Protein AF-A0A7X7MRT4-F1 (afdb_monomer_lite)

Foldseek 3Di:
DQLDQVQLVCQVCVLVVHDPPPPPDDDDRDPCLLVVLVDLPPQQWFKTFRLVQQQLPCQLCLQDLQNQKDACDDPRSSPRIDRPNRVSDPRPDPPSCVLQQSSGIAGCSHSDCSRNRSDVRHDGHDPVNNCVVCDDCVSVVSVVVNVVVPDPPVVVVVVVVVVCVVPVPDD

Sequence (171 aa):
VAGSRPRAVRALLAFGGVACDELDIEWIALPFDREALKREYGVPWYPVIDRTRCSGCGTCHDYCLFSAYAQEPRAVPAERVRVTAPLNCKTGCPACARLCPEAALIFPFCAEAELNGEIETPQRRSPEALADALGNDPMRVLAERRAKKGLIDRQKFDQAEKDRILHSGVL

Radius of gyration: 19.51 Å; chains: 1; bounding box: 60×37×53 Å

Structure (mmCIF, N/CA/C/O backbone):
data_AF-A0A7X7MRT4-F1
#
_entry.id   AF-A0A7X7MRT4-F1
#
loop_
_atom_site.group_PDB
_atom_site.id
_atom_site.type_symbol
_atom_site.label_atom_id
_atom_site.label_alt_id
_atom_site.label_comp_id
_atom_site.label_asym_id
_atom_site.label_entity_id
_atom_site.label_seq_id
_atom_site.pdbx_PDB_ins_code
_atom_site.Cartn_x
_atom_site.Cartn_y
_atom_site.Cartn_z
_atom_site.occupancy
_atom_site.B_iso_or_equiv
_atom_site.auth_seq_id
_atom_site.auth_comp_id
_atom_site.auth_asym_id
_atom_site.auth_atom_id
_atom_site.pdbx_PDB_model_num
ATOM 1 N N . VAL A 1 1 ? 5.723 15.953 -20.931 1.00 39.03 1 VAL A N 1
ATOM 2 C CA . VAL A 1 1 ? 6.064 15.230 -19.683 1.00 39.03 1 VAL A CA 1
ATOM 3 C C . VAL A 1 1 ? 5.038 14.126 -19.486 1.00 39.03 1 VAL A C 1
ATOM 5 O O . VAL A 1 1 ? 4.012 14.344 -18.854 1.00 39.03 1 VAL A O 1
ATOM 8 N N . ALA A 1 2 ? 5.258 12.976 -20.122 1.00 38.97 2 ALA A N 1
ATOM 9 C CA . ALA A 1 2 ? 4.425 11.796 -19.928 1.00 38.97 2 ALA A CA 1
ATOM 10 C C . ALA A 1 2 ? 4.906 11.110 -18.642 1.00 38.97 2 ALA A C 1
ATOM 12 O O . ALA A 1 2 ? 6.016 10.591 -18.596 1.00 38.97 2 ALA A O 1
ATOM 13 N N . GLY A 1 3 ? 4.134 11.214 -17.560 1.00 50.22 3 GLY A N 1
ATOM 14 C CA . GLY A 1 3 ? 4.407 10.461 -16.337 1.00 50.22 3 GLY A CA 1
ATOM 15 C C . GLY A 1 3 ? 3.817 9.071 -16.481 1.00 50.22 3 GLY A C 1
ATOM 16 O O . GLY A 1 3 ? 2.619 8.917 -16.281 1.00 50.22 3 GLY A O 1
ATOM 17 N N . SER A 1 4 ? 4.629 8.091 -16.865 1.00 64.69 4 SER A N 1
ATOM 18 C CA . SER A 1 4 ? 4.211 6.688 -16.917 1.00 64.69 4 SER A CA 1
ATOM 19 C C . SER A 1 4 ? 4.433 6.045 -15.544 1.00 64.69 4 SER A C 1
ATOM 21 O O . SER A 1 4 ? 5.490 6.234 -14.948 1.00 64.69 4 SER A O 1
ATOM 23 N N . ARG A 1 5 ? 3.441 5.311 -15.016 1.00 75.88 5 ARG A N 1
ATOM 24 C CA . ARG A 1 5 ? 3.523 4.601 -13.719 1.00 75.88 5 ARG A CA 1
ATOM 25 C C . ARG A 1 5 ? 3.388 3.083 -13.896 1.00 75.88 5 ARG A C 1
ATOM 27 O O . ARG A 1 5 ? 2.475 2.480 -13.324 1.00 75.88 5 ARG A O 1
ATOM 34 N N . PRO A 1 6 ? 4.263 2.429 -14.683 1.00 78.50 6 PRO A N 1
ATOM 35 C CA . PRO A 1 6 ? 4.114 1.012 -15.033 1.00 78.50 6 PRO A CA 1
ATOM 36 C C . PRO A 1 6 ? 4.110 0.122 -13.787 1.00 78.50 6 PRO A C 1
ATOM 38 O O . PRO A 1 6 ? 3.369 -0.856 -13.692 1.00 78.50 6 PRO A O 1
ATOM 41 N N . ARG A 1 7 ? 4.885 0.521 -12.779 1.00 86.62 7 ARG A N 1
ATOM 42 C CA . ARG A 1 7 ? 4.984 -0.152 -11.492 1.00 86.62 7 ARG A CA 1
ATOM 43 C C . ARG A 1 7 ? 3.663 -0.135 -10.715 1.00 86.62 7 ARG A C 1
ATOM 45 O O . ARG A 1 7 ? 3.270 -1.155 -10.151 1.00 86.62 7 ARG A O 1
ATOM 52 N N . ALA A 1 8 ? 2.963 1.001 -10.708 1.00 87.31 8 ALA A N 1
ATOM 53 C CA . ALA A 1 8 ? 1.662 1.125 -10.054 1.00 87.31 8 ALA A CA 1
ATOM 54 C C . ALA A 1 8 ? 0.620 0.217 -10.701 1.00 87.31 8 ALA A C 1
ATOM 56 O O . ALA A 1 8 ? -0.164 -0.419 -9.997 1.00 87.31 8 ALA A O 1
ATOM 57 N N . VAL A 1 9 ? 0.640 0.119 -12.031 1.00 86.19 9 VAL A N 1
ATOM 58 C CA . VAL A 1 9 ? -0.349 -0.692 -12.732 1.00 86.19 9 VAL A CA 1
ATOM 59 C C . VAL A 1 9 ? -0.081 -2.179 -12.585 1.00 86.19 9 VAL A C 1
ATOM 61 O O . VAL A 1 9 ? -1.014 -2.910 -12.273 1.00 86.19 9 VAL A O 1
ATOM 64 N N . ARG A 1 10 ? 1.171 -2.637 -12.700 1.00 87.94 10 ARG A N 1
ATOM 65 C CA . ARG A 1 10 ? 1.503 -4.041 -12.396 1.00 87.94 10 ARG A CA 1
ATOM 66 C C . ARG A 1 10 ? 1.031 -4.423 -10.991 1.00 87.94 10 ARG A C 1
ATOM 68 O O . ARG A 1 10 ? 0.417 -5.468 -10.810 1.00 87.94 10 ARG A O 1
ATOM 75 N N . ALA A 1 11 ? 1.229 -3.543 -10.007 1.00 88.81 11 ALA A N 1
ATOM 76 C CA . ALA A 1 11 ? 0.749 -3.780 -8.649 1.00 88.81 11 ALA A CA 1
ATOM 77 C C . ALA A 1 11 ? -0.790 -3.771 -8.530 1.00 88.81 11 ALA A C 1
ATOM 79 O O . ALA A 1 11 ? -1.337 -4.565 -7.767 1.00 88.81 11 ALA A O 1
ATOM 80 N N . LEU A 1 12 ? -1.497 -2.916 -9.279 1.00 89.81 12 LEU A N 1
ATOM 81 C CA . LEU A 1 12 ? -2.966 -2.898 -9.341 1.00 89.81 12 LEU A CA 1
ATOM 82 C C . LEU A 1 12 ? -3.540 -4.153 -10.010 1.00 89.81 12 LEU A C 1
ATOM 84 O O . LEU A 1 12 ? -4.473 -4.745 -9.476 1.00 89.81 12 LEU A O 1
ATOM 88 N N . LEU A 1 13 ? -2.973 -4.573 -11.143 1.00 89.19 13 LEU A N 1
ATOM 89 C CA . LEU A 1 13 ? -3.367 -5.791 -11.854 1.00 89.19 13 LEU A CA 1
ATOM 90 C C . LEU A 1 13 ? -3.147 -7.018 -10.969 1.00 89.19 13 LEU A C 1
ATOM 92 O O . LEU A 1 13 ? -4.080 -7.789 -10.750 1.00 89.19 13 LEU A O 1
ATOM 96 N N . ALA A 1 14 ? -1.968 -7.121 -10.350 1.00 88.00 14 ALA A N 1
ATOM 97 C CA . ALA A 1 14 ? -1.671 -8.177 -9.390 1.00 88.00 14 ALA A CA 1
ATOM 98 C C . ALA A 1 14 ? -2.627 -8.152 -8.184 1.00 88.00 14 ALA A C 1
ATOM 100 O O . ALA A 1 14 ? -3.050 -9.204 -7.707 1.00 88.00 14 ALA A O 1
ATOM 101 N N . PHE A 1 15 ? -2.999 -6.967 -7.685 1.00 89.56 15 PHE A N 1
ATOM 102 C CA . PHE A 1 15 ? -3.987 -6.831 -6.610 1.00 89.56 15 PHE A CA 1
ATOM 103 C C . PHE A 1 15 ? -5.385 -7.305 -7.038 1.00 89.56 15 PHE A C 1
ATOM 105 O O . PHE A 1 15 ? -6.069 -7.957 -6.252 1.00 89.56 15 PHE A O 1
ATOM 112 N N . GLY A 1 16 ? -5.777 -7.040 -8.286 1.00 88.31 16 GLY A N 1
ATOM 113 C CA . GLY A 1 16 ? -7.015 -7.533 -8.893 1.00 88.31 16 GLY A CA 1
ATOM 114 C C . GLY A 1 16 ? -6.992 -9.013 -9.293 1.00 88.31 16 GLY A C 1
ATOM 115 O O . GLY A 1 16 ? -7.993 -9.505 -9.804 1.00 88.31 16 GLY A O 1
ATOM 116 N N . GLY A 1 17 ? -5.880 -9.727 -9.079 1.00 86.69 17 GLY A N 1
ATOM 117 C CA . GLY A 1 17 ? -5.732 -11.133 -9.469 1.00 86.69 17 GLY A CA 1
ATOM 118 C C . GLY A 1 17 ? -5.506 -11.349 -10.968 1.00 86.69 17 GLY A C 1
ATOM 119 O O . GLY A 1 17 ? -5.668 -12.465 -11.454 1.00 86.69 17 GLY A O 1
ATOM 120 N N . VAL A 1 18 ? -5.134 -10.300 -11.702 1.00 85.75 18 VAL A N 1
ATOM 121 C CA . VAL A 1 18 ? -4.804 -10.373 -13.127 1.00 85.75 18 VAL A CA 1
ATOM 122 C C . VAL A 1 18 ? -3.312 -10.666 -13.267 1.00 85.75 18 VAL A C 1
ATOM 124 O O . VAL A 1 18 ? -2.479 -9.868 -12.838 1.00 85.75 18 VAL A O 1
ATOM 127 N N . ALA A 1 19 ? -2.972 -11.808 -13.867 1.00 79.00 19 ALA A N 1
ATOM 128 C CA . ALA A 1 19 ? -1.590 -12.141 -14.198 1.00 79.00 19 ALA A CA 1
ATOM 129 C C . ALA A 1 19 ? -1.074 -11.186 -15.285 1.00 79.00 19 ALA A C 1
ATOM 131 O O . ALA A 1 19 ? -1.712 -11.011 -16.322 1.00 79.00 19 ALA A O 1
ATOM 132 N N . CYS A 1 20 ? 0.065 -10.545 -15.031 1.00 74.94 20 CYS A N 1
ATOM 133 C CA . CYS A 1 20 ? 0.597 -9.482 -15.886 1.00 74.94 20 CYS A CA 1
ATOM 134 C C . CYS A 1 20 ? 2.093 -9.623 -16.202 1.00 74.94 20 CYS A C 1
ATOM 136 O O . CYS A 1 20 ? 2.695 -8.692 -16.736 1.00 74.94 20 CYS A O 1
ATOM 138 N N . ASP A 1 21 ? 2.689 -10.771 -15.874 1.00 71.31 21 ASP A N 1
ATOM 139 C CA . ASP A 1 21 ? 4.126 -11.022 -16.038 1.00 71.31 21 ASP A CA 1
ATOM 140 C C . ASP A 1 21 ? 4.528 -11.182 -17.514 1.00 71.31 21 ASP A C 1
ATOM 142 O O . ASP A 1 21 ? 5.630 -10.802 -17.898 1.00 71.31 21 ASP A O 1
ATOM 146 N N . GLU A 1 22 ? 3.607 -11.668 -18.349 1.00 72.38 22 GLU A N 1
ATOM 147 C CA . GLU A 1 22 ? 3.811 -11.893 -19.789 1.00 72.38 22 GLU A CA 1
ATOM 148 C C . GLU A 1 22 ? 3.182 -10.799 -20.665 1.00 72.38 22 GLU A C 1
ATOM 150 O O . GLU A 1 22 ? 3.271 -10.846 -21.891 1.00 72.38 22 GLU A O 1
ATOM 155 N N . LEU A 1 23 ? 2.520 -9.813 -20.051 1.00 70.56 23 LEU A N 1
ATOM 156 C CA . LEU A 1 23 ? 1.882 -8.733 -20.792 1.00 70.56 23 LEU A CA 1
ATOM 157 C C . LEU A 1 23 ? 2.923 -7.677 -21.168 1.00 70.56 23 LEU A C 1
ATOM 159 O O . LEU A 1 23 ? 3.620 -7.134 -20.303 1.00 70.56 23 LEU A O 1
ATOM 163 N N . ASP A 1 24 ? 2.974 -7.350 -22.457 1.00 68.50 24 ASP A N 1
ATOM 164 C CA . ASP A 1 24 ? 3.656 -6.157 -22.940 1.00 68.50 24 ASP A CA 1
ATOM 165 C C . ASP A 1 24 ? 2.779 -4.942 -22.629 1.00 68.50 24 ASP A C 1
ATOM 167 O O . ASP A 1 24 ? 1.810 -4.629 -23.324 1.00 68.50 24 ASP A O 1
ATOM 171 N N . ILE A 1 25 ? 3.034 -4.336 -21.471 1.00 67.38 25 ILE A N 1
ATOM 172 C CA . ILE A 1 25 ? 2.229 -3.228 -20.969 1.00 67.38 25 ILE A CA 1
ATOM 173 C C . ILE A 1 25 ? 2.840 -1.911 -21.455 1.00 67.38 25 ILE A C 1
ATOM 175 O O . ILE A 1 25 ? 3.644 -1.290 -20.753 1.00 67.38 25 ILE A O 1
ATOM 179 N N . GLU A 1 26 ? 2.421 -1.475 -22.641 1.00 61.19 26 GLU A N 1
ATOM 180 C CA . GLU A 1 26 ? 2.737 -0.156 -23.190 1.00 61.19 26 GLU A CA 1
ATOM 181 C C . GLU A 1 26 ? 1.712 0.886 -22.702 1.00 61.19 26 GLU A C 1
ATOM 183 O O . GLU A 1 26 ? 0.501 0.731 -22.874 1.00 61.19 26 GLU A O 1
ATOM 188 N N . TRP A 1 27 ? 2.183 1.951 -22.043 1.00 65.50 27 TRP A N 1
ATOM 189 C CA . TRP A 1 27 ? 1.309 2.941 -21.404 1.00 65.50 27 TRP A CA 1
ATOM 190 C C . TRP A 1 27 ? 1.160 4.223 -22.213 1.00 65.50 27 TRP A C 1
ATOM 192 O O . TRP A 1 27 ? 2.126 4.949 -22.448 1.00 65.50 27 TRP A O 1
ATOM 202 N N . ILE A 1 28 ? -0.095 4.574 -22.490 1.00 57.72 28 ILE A N 1
ATOM 203 C CA . ILE A 1 28 ? -0.496 5.871 -23.034 1.00 57.72 28 ILE A CA 1
ATOM 204 C C . ILE A 1 28 ? -0.838 6.785 -21.850 1.00 57.72 28 ILE A C 1
ATOM 206 O O . ILE A 1 28 ? -1.979 6.840 -21.403 1.00 57.72 28 ILE A O 1
ATOM 210 N N . ALA A 1 29 ? 0.164 7.462 -21.283 1.00 56.50 29 ALA A N 1
ATOM 211 C CA . ALA A 1 29 ? -0.069 8.436 -20.214 1.00 56.50 29 ALA A CA 1
ATOM 212 C C . ALA A 1 29 ? -0.739 9.688 -20.791 1.00 56.50 29 ALA A C 1
ATOM 214 O O . ALA A 1 29 ? -0.164 10.360 -21.656 1.00 56.50 29 ALA A O 1
ATOM 215 N N . LEU A 1 30 ? -1.930 10.029 -20.301 1.00 59.16 30 LEU A N 1
ATOM 216 C CA . LEU A 1 30 ? -2.658 11.193 -20.782 1.00 59.16 30 LEU A CA 1
ATOM 217 C C . LEU A 1 30 ? -2.404 12.382 -19.837 1.00 59.16 30 LEU A C 1
ATOM 219 O O . LEU A 1 30 ?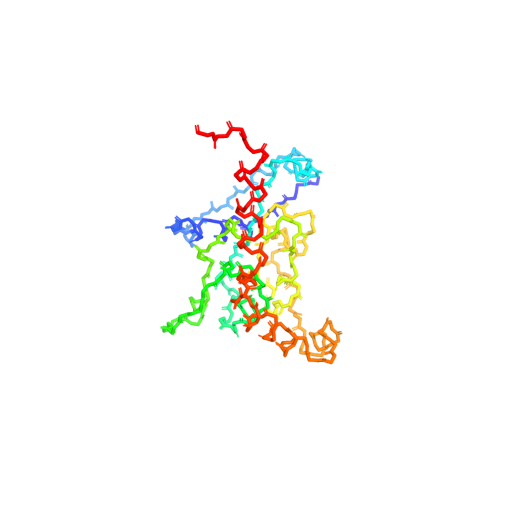 -2.331 12.217 -18.618 1.00 59.16 30 LEU A O 1
ATOM 223 N N . PRO A 1 31 ? -2.258 13.619 -20.350 1.00 61.72 31 PRO A N 1
ATOM 224 C CA . PRO A 1 31 ? -1.949 14.790 -19.521 1.00 61.72 31 PRO A CA 1
ATOM 225 C C . PRO A 1 31 ? -2.918 15.034 -18.350 1.00 61.72 31 PRO A C 1
ATOM 227 O O . PRO A 1 31 ? -2.537 15.661 -17.362 1.00 61.72 31 PRO A O 1
ATOM 230 N N . PHE A 1 32 ? -4.156 14.535 -18.438 1.00 62.41 32 PHE A N 1
ATOM 231 C CA . PHE A 1 32 ? -5.168 14.695 -17.395 1.00 62.41 32 PHE A CA 1
ATOM 232 C C . PHE A 1 32 ? -4.956 13.791 -16.172 1.00 62.41 32 PHE A C 1
ATOM 234 O O . PHE A 1 32 ? -5.497 14.100 -15.110 1.00 62.41 32 PHE A O 1
ATOM 241 N N . ASP A 1 33 ? -4.149 12.730 -16.272 1.00 65.75 33 ASP A N 1
ATOM 242 C CA . ASP A 1 33 ? -3.957 11.770 -15.177 1.00 65.75 33 ASP A CA 1
ATOM 243 C C . ASP A 1 33 ? -3.309 12.434 -13.955 1.00 65.75 33 ASP A C 1
ATOM 245 O O . ASP A 1 33 ? -3.718 12.206 -12.819 1.00 65.75 33 ASP A O 1
ATOM 249 N N . ARG A 1 34 ? -2.344 13.342 -14.165 1.00 65.31 34 ARG A N 1
ATOM 250 C CA . ARG A 1 34 ? -1.721 14.096 -13.061 1.00 65.31 34 ARG A CA 1
ATOM 251 C C . ARG A 1 34 ? -2.664 15.113 -12.433 1.00 65.31 34 ARG A C 1
ATOM 253 O O . ARG A 1 34 ? -2.572 15.357 -11.235 1.00 65.31 34 ARG A O 1
ATOM 260 N N . GLU A 1 35 ? -3.535 15.724 -13.230 1.00 69.00 35 GLU A N 1
ATOM 261 C CA . GLU A 1 35 ? -4.464 16.743 -12.742 1.00 69.00 35 GLU A CA 1
ATOM 262 C C . GLU A 1 35 ? -5.607 16.114 -11.937 1.00 69.00 35 GLU A C 1
ATOM 264 O O . GLU A 1 35 ? -6.008 16.654 -10.908 1.00 69.00 35 GLU A O 1
ATOM 269 N N . ALA A 1 36 ? -6.075 14.927 -12.337 1.00 67.06 36 ALA A N 1
ATOM 270 C CA . ALA A 1 36 ? -7.055 14.155 -11.577 1.00 67.06 36 ALA A CA 1
ATOM 271 C C . ALA A 1 36 ? -6.563 13.827 -10.155 1.00 67.06 36 ALA A C 1
ATOM 273 O O . ALA A 1 36 ? -7.340 13.907 -9.210 1.00 67.06 36 ALA A O 1
ATOM 274 N N . LEU A 1 37 ? -5.268 13.540 -9.986 1.00 66.50 37 LEU A N 1
ATOM 275 C CA . LEU A 1 37 ? -4.659 13.228 -8.685 1.00 66.50 37 LEU A CA 1
ATOM 276 C C . LEU A 1 37 ? -4.513 14.423 -7.746 1.00 66.50 37 LEU A C 1
ATOM 278 O O . LEU A 1 37 ? -4.335 14.233 -6.546 1.00 66.50 37 LEU A O 1
ATOM 282 N N . LYS A 1 38 ? -4.562 15.650 -8.275 1.00 67.50 38 LYS A N 1
ATOM 283 C CA . LYS A 1 38 ? -4.560 16.864 -7.449 1.00 67.50 38 LYS A CA 1
ATOM 284 C C . LYS A 1 38 ? -5.925 17.138 -6.825 1.00 67.50 38 LYS A C 1
ATOM 286 O O . LYS A 1 38 ? -6.017 17.940 -5.901 1.00 67.50 38 LYS A O 1
ATOM 291 N N . ARG A 1 39 ? -6.993 16.510 -7.329 1.00 66.00 39 ARG A N 1
ATOM 292 C CA . ARG A 1 39 ? -8.331 16.647 -6.751 1.00 66.00 39 ARG A CA 1
ATOM 293 C C . ARG A 1 39 ? -8.373 15.844 -5.454 1.00 66.00 39 ARG A C 1
ATOM 295 O O . ARG A 1 39 ? -8.156 14.644 -5.469 1.00 66.00 39 ARG A O 1
ATOM 302 N N . GLU A 1 40 ? -8.659 16.487 -4.327 1.00 61.03 40 GLU A N 1
ATOM 303 C CA . GLU A 1 40 ? -8.755 15.771 -3.044 1.00 61.03 40 GLU A CA 1
ATOM 304 C C . GLU A 1 40 ? -10.033 14.924 -2.938 1.00 61.03 40 GLU A C 1
ATOM 306 O O . GLU A 1 40 ? -10.054 13.889 -2.273 1.00 61.03 40 GLU A O 1
ATOM 311 N N . TYR A 1 41 ? -11.112 15.345 -3.600 1.00 66.12 41 TYR A N 1
ATOM 312 C CA . TYR A 1 41 ? -12.408 14.680 -3.515 1.00 66.12 41 TYR A CA 1
ATOM 313 C C . TYR A 1 41 ? -12.577 13.599 -4.589 1.00 66.12 41 TYR A C 1
ATOM 315 O O . TYR A 1 41 ? -12.347 13.844 -5.773 1.00 66.12 41 TYR A O 1
ATOM 323 N N . GLY A 1 42 ? -13.036 12.414 -4.176 1.00 69.88 42 GLY A N 1
ATOM 324 C CA . GLY A 1 42 ? -13.369 11.303 -5.076 1.00 69.88 42 GLY A CA 1
ATOM 325 C C . GLY A 1 42 ? -12.173 10.489 -5.580 1.00 69.88 42 GLY A C 1
ATOM 326 O O . GLY A 1 42 ? -12.365 9.559 -6.360 1.00 69.88 42 GLY A O 1
ATOM 327 N N . VAL A 1 43 ? -10.955 10.799 -5.131 1.00 76.38 43 VAL A N 1
ATOM 328 C CA . VAL A 1 43 ? -9.759 10.029 -5.483 1.00 76.38 43 VAL A CA 1
ATOM 329 C C . VAL A 1 43 ? -9.654 8.786 -4.589 1.00 76.38 43 VAL A C 1
ATOM 331 O O . VAL A 1 43 ? -9.628 8.920 -3.361 1.00 76.38 43 VAL A O 1
ATOM 334 N N . PRO A 1 44 ? -9.595 7.566 -5.161 1.00 84.81 44 PRO A N 1
ATOM 335 C CA . PRO A 1 44 ? -9.481 6.350 -4.369 1.00 84.81 44 PRO A CA 1
ATOM 336 C C . PRO A 1 44 ? -8.190 6.336 -3.548 1.00 84.81 44 PRO A C 1
ATOM 338 O O . PRO A 1 44 ? -7.112 6.617 -4.065 1.00 84.81 44 PRO A O 1
ATOM 341 N N . TRP A 1 45 ? -8.279 5.963 -2.272 1.00 89.88 45 TRP A N 1
ATOM 342 C CA . TRP A 1 45 ? -7.114 5.890 -1.394 1.00 89.88 45 TRP A CA 1
ATOM 343 C C . TRP A 1 45 ? -6.944 4.497 -0.803 1.00 89.88 45 TRP A C 1
ATOM 345 O O . TRP A 1 45 ? -7.663 4.102 0.112 1.00 89.88 45 TRP A O 1
ATOM 355 N N . TYR A 1 46 ? -5.971 3.752 -1.318 1.00 93.12 46 TYR A N 1
ATOM 356 C CA . TYR A 1 46 ? -5.596 2.447 -0.789 1.00 93.12 46 TYR A CA 1
ATOM 357 C C . TYR A 1 46 ? -4.178 2.060 -1.234 1.00 93.12 46 TYR A C 1
ATOM 359 O O . TYR A 1 46 ? -3.715 2.501 -2.291 1.00 93.12 46 TYR A O 1
ATOM 367 N N . PRO A 1 47 ? -3.476 1.239 -0.437 1.00 95.44 47 PRO A N 1
ATOM 368 C CA . PRO A 1 47 ? -2.179 0.708 -0.815 1.00 95.44 47 PRO A CA 1
ATOM 369 C C . PRO A 1 47 ? -2.323 -0.512 -1.732 1.00 95.44 47 PRO A C 1
ATOM 371 O O . PRO A 1 47 ? -3.222 -1.333 -1.558 1.00 95.44 47 PRO A O 1
ATOM 374 N N . VAL A 1 48 ? -1.372 -0.683 -2.644 1.00 95.69 48 VAL A N 1
ATOM 375 C CA . VAL A 1 48 ? -1.086 -1.937 -3.354 1.00 95.69 48 VAL A CA 1
ATOM 376 C C . VAL A 1 48 ? 0.378 -2.327 -3.135 1.00 95.69 48 VAL A C 1
ATOM 378 O O . VAL A 1 48 ? 1.210 -1.493 -2.769 1.00 95.69 48 VAL A O 1
ATOM 381 N N . ILE A 1 49 ? 0.696 -3.613 -3.298 1.00 95.06 49 ILE A N 1
ATOM 382 C CA . ILE A 1 49 ? 2.033 -4.157 -3.022 1.00 95.06 49 ILE A CA 1
ATOM 383 C C . ILE A 1 49 ? 2.691 -4.561 -4.336 1.00 95.06 49 ILE A C 1
ATOM 385 O O . ILE A 1 49 ? 2.182 -5.423 -5.049 1.00 95.06 49 ILE A O 1
ATOM 389 N N . ASP A 1 50 ? 3.863 -3.998 -4.604 1.00 94.06 50 ASP A N 1
ATOM 390 C CA . ASP A 1 50 ? 4.770 -4.484 -5.634 1.00 94.06 50 ASP A CA 1
ATOM 391 C C . ASP A 1 50 ? 5.403 -5.810 -5.194 1.00 94.06 50 ASP A C 1
ATOM 393 O O . ASP A 1 50 ? 6.281 -5.858 -4.323 1.00 94.06 50 ASP A O 1
ATOM 397 N N . ARG A 1 51 ? 4.930 -6.904 -5.793 1.00 91.62 51 ARG A N 1
ATOM 398 C CA . ARG A 1 51 ? 5.354 -8.266 -5.448 1.00 91.62 51 ARG A CA 1
ATOM 399 C C . ARG A 1 51 ? 6.787 -8.575 -5.863 1.00 91.62 51 ARG A C 1
ATOM 401 O O . ARG A 1 51 ? 7.409 -9.412 -5.223 1.00 91.62 51 ARG A O 1
ATOM 408 N N . THR A 1 52 ? 7.332 -7.858 -6.843 1.00 90.44 52 THR A N 1
ATOM 409 C CA . THR A 1 52 ? 8.717 -8.051 -7.304 1.00 90.44 52 THR A CA 1
ATOM 410 C C . THR A 1 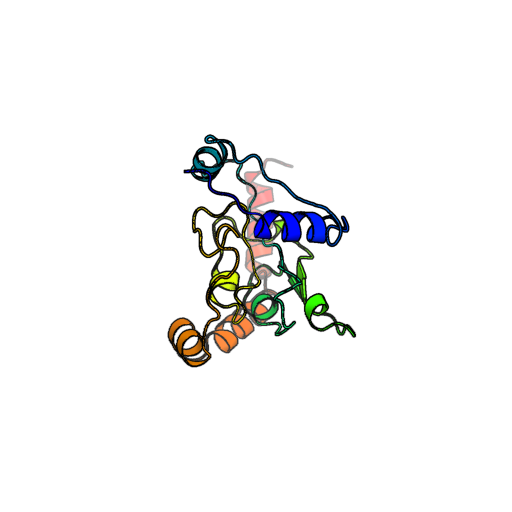52 ? 9.744 -7.526 -6.296 1.00 90.44 52 THR A C 1
ATOM 412 O O . THR A 1 52 ? 10.894 -7.956 -6.290 1.00 90.44 52 THR A O 1
ATOM 415 N N . ARG A 1 53 ? 9.322 -6.614 -5.406 1.00 92.62 53 ARG A N 1
ATOM 416 C CA . ARG A 1 53 ? 10.183 -5.972 -4.400 1.00 92.62 53 ARG A CA 1
ATOM 417 C C . ARG A 1 53 ? 9.863 -6.367 -2.966 1.00 92.62 53 ARG A C 1
ATOM 419 O O . ARG A 1 53 ? 10.697 -6.196 -2.085 1.00 92.62 53 ARG A O 1
ATOM 426 N N . CYS A 1 54 ? 8.650 -6.834 -2.684 1.00 94.38 54 CYS A N 1
ATOM 427 C CA . CYS A 1 54 ? 8.240 -7.128 -1.316 1.00 94.38 54 CYS A CA 1
ATOM 428 C C . CYS A 1 54 ? 9.039 -8.304 -0.725 1.00 94.38 54 CYS A C 1
ATOM 430 O O . CYS A 1 54 ? 8.927 -9.434 -1.187 1.00 94.38 54 CYS A O 1
ATOM 432 N N . SER A 1 55 ? 9.772 -8.062 0.363 1.00 94.19 55 SER A N 1
ATOM 433 C CA . SER A 1 55 ? 10.471 -9.114 1.118 1.00 94.19 55 SER A CA 1
ATOM 434 C C . SER A 1 55 ? 9.572 -9.869 2.108 1.00 94.19 55 SER A C 1
ATOM 436 O O . SER A 1 55 ? 9.998 -10.852 2.710 1.00 94.19 55 SER A O 1
ATOM 438 N N . GLY A 1 56 ? 8.333 -9.409 2.315 1.00 93.56 56 GLY A N 1
ATOM 439 C CA . GLY A 1 56 ? 7.430 -9.972 3.322 1.00 93.56 56 GLY A CA 1
ATOM 440 C C . GLY A 1 56 ? 7.786 -9.609 4.766 1.00 93.56 56 GLY A C 1
ATOM 441 O O . GLY A 1 56 ? 7.372 -10.320 5.677 1.00 93.56 56 GLY A O 1
ATOM 442 N N . CYS A 1 57 ? 8.540 -8.523 4.987 1.00 92.44 57 CYS A N 1
ATOM 443 C CA . CYS A 1 57 ? 9.061 -8.136 6.305 1.00 92.44 57 CYS A CA 1
ATOM 444 C C . CYS A 1 57 ? 8.000 -7.793 7.366 1.00 92.44 57 CYS A C 1
ATOM 446 O O . CYS A 1 57 ? 8.333 -7.724 8.541 1.00 92.44 57 CYS A O 1
ATOM 448 N N . GLY A 1 58 ? 6.745 -7.538 6.983 1.00 91.56 58 GLY A N 1
ATOM 449 C CA . GLY A 1 58 ? 5.661 -7.257 7.935 1.00 91.56 58 GLY A CA 1
ATOM 450 C C . GLY A 1 58 ? 5.580 -5.816 8.453 1.00 91.56 58 GLY A C 1
ATOM 451 O O . GLY A 1 58 ? 4.531 -5.427 8.946 1.00 91.56 58 GLY A O 1
ATOM 452 N N . THR A 1 59 ? 6.584 -4.958 8.235 1.00 91.06 59 THR A N 1
ATOM 453 C CA . THR A 1 59 ? 6.606 -3.576 8.773 1.00 91.06 59 THR A CA 1
ATOM 454 C C . THR A 1 59 ? 5.339 -2.769 8.461 1.00 91.06 59 THR A C 1
ATOM 456 O O . THR A 1 59 ? 4.837 -2.023 9.296 1.00 91.06 59 THR A O 1
ATOM 459 N N . CYS A 1 60 ? 4.776 -2.928 7.261 1.00 93.44 60 CYS A N 1
ATOM 460 C CA . CYS A 1 60 ? 3.528 -2.264 6.881 1.00 93.44 60 CYS A CA 1
ATOM 461 C C . CYS A 1 60 ? 2.304 -2.799 7.634 1.00 93.44 60 CYS A C 1
ATOM 463 O O . CYS A 1 60 ? 1.453 -2.006 8.051 1.00 93.44 60 CYS A O 1
ATOM 465 N N . HIS A 1 61 ? 2.245 -4.119 7.838 1.00 93.62 61 HIS A N 1
ATOM 466 C CA . HIS A 1 61 ? 1.252 -4.751 8.689 1.00 93.62 61 HIS A CA 1
ATOM 467 C C . HIS A 1 61 ? 1.384 -4.239 10.111 1.00 93.62 61 HIS A C 1
ATOM 469 O O . HIS A 1 61 ? 0.359 -3.904 10.683 1.00 93.62 61 HIS A O 1
ATOM 475 N N . ASP A 1 62 ? 2.593 -4.093 10.653 1.00 89.44 62 ASP A N 1
ATOM 476 C CA . ASP A 1 62 ? 2.794 -3.717 12.054 1.00 89.44 62 ASP A CA 1
ATOM 477 C C . ASP A 1 62 ? 2.607 -2.217 12.322 1.00 89.44 62 ASP A C 1
ATOM 479 O O . ASP A 1 62 ? 2.171 -1.814 13.400 1.00 89.44 62 ASP A O 1
ATOM 483 N N . TYR A 1 63 ? 2.855 -1.377 11.319 1.00 88.88 63 TYR A N 1
ATOM 484 C CA . TYR A 1 63 ? 2.686 0.065 11.450 1.00 88.88 63 TYR A CA 1
ATOM 485 C C . TYR A 1 63 ? 1.229 0.527 11.257 1.00 88.88 63 TYR A C 1
ATOM 487 O O . TYR A 1 63 ? 0.780 1.513 11.844 1.00 88.88 63 TYR A O 1
ATOM 495 N N . CYS A 1 64 ? 0.449 -0.158 10.414 1.00 91.75 64 CYS A N 1
ATOM 496 C CA . CYS A 1 64 ? -0.883 0.309 10.025 1.00 91.75 64 CYS A CA 1
ATOM 497 C C . CYS A 1 64 ? -1.896 0.277 11.187 1.00 91.75 64 CYS A C 1
ATOM 499 O O . CYS A 1 64 ? -2.377 -0.782 11.583 1.00 91.75 64 CYS A O 1
ATOM 501 N N . LEU A 1 65 ? -2.315 1.434 11.702 1.00 89.75 65 LEU A N 1
ATOM 502 C CA . LEU A 1 65 ? -3.343 1.498 12.755 1.00 89.75 65 LEU A CA 1
ATOM 503 C C . LEU A 1 65 ? -4.739 1.071 12.285 1.00 89.75 65 LEU A C 1
ATOM 505 O O . LEU A 1 65 ? -5.579 0.705 13.106 1.00 89.75 65 LEU A O 1
ATOM 509 N N . PHE A 1 66 ? -4.990 1.076 10.978 1.00 91.44 66 PHE A N 1
ATOM 510 C CA . PHE A 1 66 ? -6.311 0.826 10.404 1.00 91.44 66 PHE A CA 1
ATOM 511 C C . PHE A 1 66 ? -6.527 -0.620 9.950 1.00 91.44 66 PHE A C 1
ATOM 513 O O . PHE A 1 66 ? -7.597 -0.944 9.452 1.00 91.44 66 PHE A O 1
ATOM 520 N N . SER A 1 67 ? -5.551 -1.509 10.168 1.00 91.50 67 SER A N 1
ATOM 521 C CA . SER A 1 67 ? -5.672 -2.932 9.812 1.00 91.50 67 SER A CA 1
ATOM 522 C C . SER A 1 67 ? -6.010 -3.148 8.329 1.00 91.50 67 SER A C 1
ATOM 524 O O . SER A 1 67 ? -6.815 -4.006 7.991 1.00 91.50 67 SER A O 1
ATOM 526 N N . ALA A 1 68 ? -5.406 -2.352 7.438 1.00 94.62 68 ALA A N 1
ATOM 527 C CA . ALA A 1 68 ? -5.569 -2.521 5.990 1.00 94.62 68 ALA A CA 1
ATOM 528 C C . ALA A 1 68 ? -4.871 -3.790 5.459 1.00 94.62 68 ALA A C 1
ATOM 530 O O . ALA A 1 68 ? -5.199 -4.277 4.377 1.00 94.62 68 ALA A O 1
ATOM 531 N N . TYR A 1 69 ? -3.909 -4.314 6.223 1.00 95.62 69 TYR A N 1
ATOM 532 C CA . TYR A 1 69 ? -3.096 -5.468 5.868 1.00 95.62 69 TYR A CA 1
ATOM 533 C C . TYR A 1 69 ? -3.383 -6.656 6.786 1.00 95.62 69 TYR A C 1
ATOM 535 O O . TYR A 1 69 ? -3.682 -6.466 7.965 1.00 95.62 69 TYR A O 1
ATOM 543 N N . ALA A 1 70 ? -3.174 -7.860 6.263 1.00 93.44 70 ALA A N 1
ATOM 544 C CA . ALA A 1 70 ? -3.025 -9.091 7.027 1.00 93.44 70 ALA A CA 1
ATOM 545 C C . ALA A 1 70 ? -1.642 -9.699 6.768 1.00 93.44 70 ALA A C 1
ATOM 547 O O . ALA A 1 70 ? -1.077 -9.529 5.680 1.00 93.44 70 ALA A O 1
ATOM 548 N N . GLN A 1 71 ? -1.115 -10.411 7.762 1.00 92.62 71 GLN A N 1
ATOM 549 C CA . GLN A 1 71 ? 0.111 -11.189 7.646 1.00 92.62 71 GLN A CA 1
ATOM 550 C C . GLN A 1 71 ? -0.202 -12.672 7.858 1.00 92.62 71 GLN A C 1
ATOM 552 O O . GLN A 1 71 ? -0.823 -13.040 8.851 1.00 92.62 71 GLN A O 1
ATOM 557 N N . GLU A 1 72 ? 0.224 -13.515 6.923 1.00 87.62 72 GLU A N 1
ATOM 558 C CA . GLU A 1 72 ? -0.030 -14.955 6.931 1.00 87.62 72 GLU A CA 1
ATOM 559 C C . GLU A 1 72 ? 1.267 -15.737 6.676 1.00 87.62 72 GLU A C 1
ATOM 561 O O . GLU A 1 72 ? 2.104 -15.313 5.868 1.00 87.62 72 GLU A O 1
ATOM 566 N N . PRO A 1 73 ? 1.446 -16.905 7.316 1.00 85.19 73 PRO A N 1
ATOM 567 C CA . PRO A 1 73 ? 2.568 -17.784 7.026 1.00 85.19 73 PRO A CA 1
ATOM 568 C C . PRO A 1 73 ? 2.392 -18.399 5.630 1.00 85.19 73 PRO A C 1
ATOM 570 O O . PRO A 1 73 ? 1.604 -19.319 5.427 1.00 85.19 73 PRO A O 1
ATOM 573 N N . ARG A 1 74 ? 3.136 -17.877 4.650 1.00 84.94 74 ARG A N 1
ATOM 574 C CA . ARG A 1 74 ? 3.179 -18.382 3.270 1.00 84.94 74 ARG A CA 1
ATOM 575 C C . ARG A 1 74 ? 4.587 -18.805 2.873 1.00 84.94 74 ARG A C 1
ATOM 577 O O . ARG A 1 74 ? 5.576 -18.233 3.345 1.00 84.94 74 ARG A O 1
ATOM 584 N N . ALA A 1 75 ? 4.650 -19.789 1.973 1.00 82.50 75 ALA A N 1
ATOM 585 C CA . ALA A 1 75 ? 5.897 -20.304 1.413 1.00 82.50 75 ALA A CA 1
ATOM 586 C C . ALA A 1 75 ? 6.671 -19.210 0.661 1.00 82.50 75 ALA A C 1
ATOM 588 O O . ALA A 1 75 ? 7.875 -19.064 0.857 1.00 82.50 75 ALA A O 1
ATOM 589 N N . VAL A 1 76 ? 5.967 -18.388 -0.125 1.00 84.75 76 VAL A N 1
ATOM 590 C CA . VAL A 1 76 ? 6.549 -17.259 -0.862 1.00 84.75 76 VAL A CA 1
ATOM 591 C C . VAL A 1 76 ? 6.632 -16.023 0.050 1.00 84.75 76 VAL A C 1
ATOM 593 O O . VAL A 1 76 ? 5.585 -15.523 0.477 1.00 84.75 76 VAL A O 1
ATOM 596 N N . PRO A 1 77 ? 7.834 -15.480 0.344 1.00 84.75 77 PRO A N 1
ATOM 597 C CA . PRO A 1 77 ? 7.992 -14.330 1.239 1.00 84.75 77 PRO A CA 1
ATOM 598 C C . PRO A 1 77 ? 7.185 -13.100 0.812 1.00 84.75 77 PRO A C 1
ATOM 600 O O . PRO A 1 77 ? 6.484 -12.515 1.636 1.00 84.75 77 PRO A O 1
ATOM 603 N N . ALA A 1 78 ? 7.195 -12.769 -0.482 1.00 82.69 78 ALA A N 1
ATOM 604 C CA . ALA A 1 78 ? 6.465 -11.632 -1.049 1.00 82.69 78 ALA A CA 1
ATOM 605 C C . ALA A 1 78 ? 4.941 -11.708 -0.857 1.00 82.69 78 ALA A C 1
ATOM 607 O O . ALA A 1 78 ? 4.255 -10.692 -0.977 1.00 82.69 78 ALA A O 1
ATOM 608 N N . GLU A 1 79 ? 4.395 -12.886 -0.544 1.00 85.62 79 GLU A N 1
ATOM 609 C CA . GLU A 1 79 ? 2.970 -13.082 -0.282 1.00 85.62 79 GLU A CA 1
ATOM 610 C C . GLU A 1 79 ? 2.598 -13.069 1.197 1.00 85.62 79 GLU A C 1
ATOM 612 O O . GLU A 1 79 ? 1.408 -13.026 1.513 1.00 85.62 79 GLU A O 1
ATOM 617 N N . ARG A 1 80 ? 3.580 -13.094 2.107 1.00 91.44 80 ARG A N 1
ATOM 618 C CA . ARG A 1 80 ? 3.331 -13.151 3.556 1.00 91.44 80 ARG A CA 1
ATOM 619 C C . ARG A 1 80 ? 2.521 -11.970 4.068 1.00 91.44 80 ARG A C 1
ATOM 621 O O . ARG A 1 80 ? 1.898 -12.088 5.111 1.00 91.44 80 ARG A O 1
ATOM 628 N N . VAL A 1 81 ? 2.516 -10.847 3.350 1.00 94.06 81 VAL A N 1
ATOM 629 C CA . VAL A 1 81 ? 1.673 -9.688 3.656 1.00 94.06 81 VAL A CA 1
ATOM 630 C C . VAL A 1 81 ? 0.713 -9.422 2.503 1.00 94.06 81 VAL A C 1
ATOM 632 O O . VAL A 1 81 ? 1.113 -9.383 1.335 1.00 94.06 81 VAL A O 1
ATOM 635 N N . ARG A 1 82 ? -0.565 -9.202 2.813 1.00 94.06 82 ARG A N 1
ATOM 636 C CA . ARG A 1 82 ? -1.610 -8.884 1.830 1.00 94.06 82 ARG A CA 1
ATOM 637 C C . ARG A 1 82 ? -2.428 -7.686 2.289 1.00 94.06 82 ARG A C 1
ATOM 639 O O . ARG A 1 82 ? -2.630 -7.496 3.481 1.00 94.06 82 ARG A O 1
ATOM 646 N N . VAL A 1 83 ? -2.892 -6.884 1.336 1.00 95.00 83 VAL A N 1
ATOM 647 C CA . VAL A 1 83 ? -3.893 -5.839 1.582 1.00 95.00 83 VAL A CA 1
ATOM 648 C C . VAL A 1 83 ? -5.250 -6.540 1.583 1.00 95.00 83 VAL A C 1
ATOM 650 O O . VAL A 1 83 ? -5.676 -7.027 0.542 1.00 95.00 83 VAL A O 1
ATOM 653 N N . THR A 1 84 ? -5.889 -6.662 2.742 1.00 94.75 84 THR A N 1
ATOM 654 C CA . THR A 1 84 ? -7.161 -7.395 2.902 1.00 94.75 84 THR A CA 1
ATOM 655 C C . THR A 1 84 ? -8.346 -6.467 3.120 1.00 94.75 84 THR A C 1
ATOM 657 O O . THR A 1 84 ? -9.463 -6.802 2.745 1.00 94.75 84 THR A O 1
ATOM 660 N N . ALA A 1 85 ? -8.103 -5.280 3.677 1.00 94.12 85 ALA A N 1
ATOM 661 C CA . ALA A 1 85 ? -9.121 -4.264 3.904 1.00 94.12 85 ALA A CA 1
ATOM 662 C C . ALA A 1 85 ? -8.658 -2.913 3.324 1.00 94.12 85 ALA A C 1
ATOM 664 O O . ALA A 1 85 ? -8.348 -1.988 4.078 1.00 94.12 85 ALA A O 1
ATOM 665 N N . PRO A 1 86 ? -8.570 -2.779 1.984 1.00 92.56 86 PRO A N 1
ATOM 666 C CA . PRO A 1 86 ? -8.046 -1.575 1.330 1.00 92.56 86 PRO A CA 1
ATOM 667 C C . PRO A 1 86 ? -8.817 -0.309 1.728 1.00 92.56 86 PRO A C 1
ATOM 669 O O . PRO A 1 86 ? -8.204 0.726 1.975 1.00 92.56 86 PRO A O 1
ATOM 672 N N . LEU A 1 87 ? -10.142 -0.419 1.883 1.00 91.19 87 LEU A N 1
ATOM 673 C CA . LEU A 1 87 ? -11.026 0.688 2.266 1.00 91.19 87 LEU A CA 1
ATOM 674 C C . LEU A 1 87 ? -10.862 1.136 3.725 1.00 91.19 87 LEU A C 1
ATOM 676 O O . LEU A 1 87 ? -11.319 2.217 4.082 1.00 91.19 87 LEU A O 1
ATOM 680 N N . ASN A 1 88 ? -10.177 0.354 4.565 1.00 93.38 88 ASN A N 1
ATOM 681 C CA . ASN A 1 88 ? -9.835 0.801 5.914 1.00 93.38 88 ASN A CA 1
ATOM 682 C C . ASN A 1 88 ? -8.672 1.802 5.902 1.00 93.38 88 ASN A C 1
ATOM 684 O O . ASN A 1 88 ? -8.403 2.441 6.918 1.00 93.38 88 ASN A O 1
ATOM 688 N N . CYS A 1 89 ? -7.930 1.935 4.798 1.00 93.19 89 CYS A N 1
ATOM 689 C CA . CYS A 1 89 ? -6.822 2.874 4.737 1.00 93.19 89 CYS A CA 1
ATOM 690 C C . CYS A 1 89 ? -7.329 4.314 4.897 1.00 93.19 89 CYS A C 1
ATOM 692 O O . CYS A 1 89 ? -8.126 4.795 4.097 1.00 93.19 89 CYS A O 1
ATOM 694 N N . LYS A 1 90 ? -6.842 5.029 5.918 1.00 90.81 90 LYS A N 1
ATOM 695 C CA . LYS A 1 90 ? -7.192 6.438 6.118 1.00 90.81 90 LYS A CA 1
ATOM 696 C C . LYS A 1 90 ? -6.726 7.269 4.924 1.00 90.81 90 LYS A C 1
ATOM 698 O O . LYS A 1 90 ? -5.522 7.327 4.662 1.00 90.81 90 LYS A O 1
ATOM 703 N N . THR A 1 91 ? -7.666 7.956 4.280 1.00 90.00 91 THR A N 1
ATOM 704 C CA . THR A 1 91 ? -7.409 8.900 3.188 1.00 90.00 91 THR A CA 1
ATOM 705 C C . THR A 1 91 ? -6.279 9.865 3.541 1.00 90.00 91 THR A C 1
ATOM 707 O O . THR A 1 91 ? -6.255 10.431 4.636 1.00 90.00 91 THR A O 1
ATOM 710 N N . GLY A 1 92 ? -5.313 10.008 2.633 1.00 87.50 92 GLY A N 1
ATOM 711 C CA . GLY A 1 92 ? -4.149 10.882 2.802 1.00 87.50 92 GLY A CA 1
ATOM 712 C C . GLY A 1 92 ? -3.053 10.358 3.740 1.00 87.50 92 GLY A C 1
ATOM 713 O O . GLY A 1 92 ? -2.114 11.092 4.035 1.00 87.50 92 GLY A O 1
ATOM 714 N N . CYS A 1 93 ? -3.123 9.112 4.228 1.00 91.69 93 CYS A N 1
ATOM 715 C CA . CYS A 1 93 ? -2.095 8.526 5.100 1.00 91.69 93 CYS A CA 1
ATOM 716 C C . CYS A 1 93 ? -1.216 7.482 4.377 1.00 91.69 93 CYS A C 1
ATOM 718 O O . CYS A 1 93 ? -1.559 6.297 4.376 1.00 91.69 93 CYS A O 1
ATOM 720 N N . PRO A 1 94 ? -0.053 7.866 3.807 1.00 92.81 94 PRO A N 1
ATOM 721 C CA . PRO A 1 94 ? 0.859 6.928 3.148 1.00 92.81 94 PRO A CA 1
ATOM 722 C C . PRO A 1 94 ? 2.032 6.503 4.050 1.00 92.81 94 PRO A C 1
ATOM 724 O O . PRO A 1 94 ? 3.050 5.998 3.580 1.00 92.81 94 PRO A O 1
ATOM 727 N N . ALA A 1 95 ? 1.920 6.711 5.365 1.00 91.94 95 ALA A N 1
ATOM 728 C CA . ALA A 1 95 ? 3.028 6.564 6.309 1.00 91.94 95 ALA A CA 1
ATOM 729 C C . ALA A 1 95 ? 3.687 5.171 6.278 1.00 91.94 95 ALA A C 1
ATOM 731 O O . ALA A 1 95 ? 4.909 5.064 6.304 1.00 91.94 95 ALA A O 1
ATOM 732 N N . CYS A 1 96 ? 2.899 4.104 6.107 1.00 93.69 96 CYS A N 1
ATOM 733 C CA . CYS A 1 96 ? 3.442 2.751 5.957 1.00 93.69 96 CYS A CA 1
ATOM 734 C C . CYS A 1 96 ? 4.352 2.588 4.722 1.00 93.69 96 CYS A C 1
ATOM 736 O O . CYS A 1 96 ? 5.327 1.845 4.795 1.00 93.69 96 CYS A O 1
ATOM 738 N N . ALA A 1 97 ? 4.099 3.302 3.617 1.00 94.00 97 ALA A N 1
ATOM 739 C CA . ALA A 1 97 ? 4.957 3.244 2.430 1.00 94.00 97 ALA A CA 1
ATOM 740 C C . ALA A 1 97 ? 6.306 3.941 2.640 1.00 94.00 97 ALA A C 1
ATOM 742 O O . ALA A 1 97 ? 7.319 3.481 2.108 1.00 94.00 97 ALA A O 1
ATOM 743 N N . ARG A 1 98 ? 6.342 4.986 3.478 1.00 91.50 98 ARG A N 1
ATOM 744 C CA . ARG A 1 98 ? 7.586 5.657 3.891 1.00 91.50 98 ARG A CA 1
ATOM 745 C C . ARG A 1 98 ? 8.471 4.775 4.774 1.00 91.50 98 ARG A C 1
ATOM 747 O O . ARG A 1 98 ? 9.672 4.991 4.828 1.00 91.50 98 ARG A O 1
ATOM 754 N N . LEU A 1 99 ? 7.892 3.755 5.402 1.00 91.69 99 LEU A N 1
ATOM 755 C CA . LEU A 1 99 ? 8.589 2.818 6.287 1.00 91.69 99 LEU A CA 1
ATOM 756 C C . LEU A 1 99 ? 8.908 1.477 5.633 1.00 91.69 99 LEU A C 1
ATOM 758 O O . LEU A 1 99 ? 9.499 0.607 6.262 1.00 91.69 99 LEU A O 1
ATOM 762 N N . CYS A 1 100 ? 8.515 1.275 4.377 1.00 93.50 100 CYS A N 1
ATOM 763 C CA . CYS A 1 100 ? 8.876 0.060 3.668 1.00 93.50 100 CYS A CA 1
ATOM 764 C C . CYS A 1 100 ? 10.372 0.114 3.295 1.00 93.50 100 CYS A C 1
ATOM 766 O O . CYS A 1 100 ? 10.744 1.001 2.514 1.00 93.50 100 CYS A O 1
ATOM 768 N N . PRO A 1 101 ? 11.215 -0.818 3.788 1.00 93.19 101 PRO A N 1
ATOM 769 C CA . PRO A 1 101 ? 12.650 -0.825 3.482 1.00 93.19 101 PRO A CA 1
ATOM 770 C C . PRO A 1 101 ? 12.897 -1.066 1.989 1.00 93.19 101 PRO A C 1
ATOM 772 O O . PRO A 1 101 ? 13.710 -0.395 1.361 1.00 93.19 101 PRO A O 1
ATOM 775 N N . GLU A 1 102 ? 12.090 -1.937 1.380 1.00 95.25 102 GLU A N 1
ATOM 776 C CA . GLU A 1 102 ? 12.168 -2.262 -0.046 1.00 95.25 102 GLU A CA 1
ATOM 777 C C . GLU A 1 102 ? 11.451 -1.251 -0.950 1.00 95.25 102 GLU A C 1
ATOM 779 O O . GLU A 1 102 ? 11.430 -1.428 -2.168 1.00 95.25 102 GLU A O 1
ATOM 784 N N . ALA A 1 103 ? 10.827 -0.210 -0.383 1.00 95.19 103 ALA A N 1
ATOM 785 C CA . ALA A 1 103 ? 9.941 0.716 -1.095 1.00 95.19 103 ALA A CA 1
ATOM 786 C C . ALA A 1 103 ? 8.839 0.007 -1.919 1.00 95.19 103 ALA A C 1
ATOM 788 O O . ALA A 1 103 ? 8.403 0.517 -2.947 1.00 95.19 103 ALA A O 1
ATOM 789 N N . ALA A 1 104 ? 8.388 -1.175 -1.481 1.00 95.88 104 ALA A N 1
ATOM 790 C CA . ALA A 1 104 ? 7.456 -2.055 -2.197 1.00 95.88 104 ALA A CA 1
ATOM 791 C C . ALA A 1 104 ? 5.980 -1.615 -2.137 1.00 95.88 104 ALA A C 1
ATOM 793 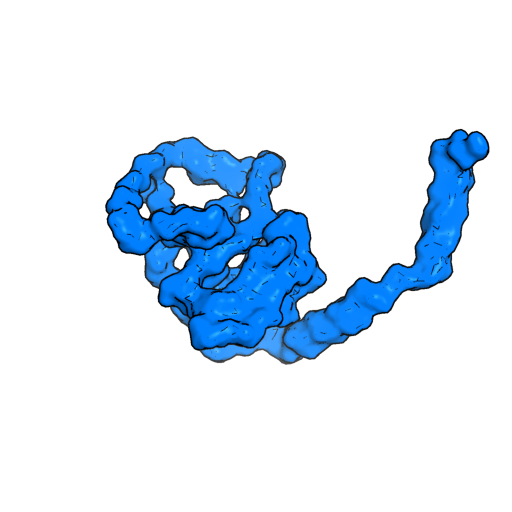O O . ALA A 1 104 ? 5.172 -2.071 -2.939 1.00 95.88 104 ALA A O 1
ATOM 794 N N . LEU A 1 105 ? 5.606 -0.753 -1.190 1.00 96.06 105 LEU A N 1
ATOM 795 C CA . LEU A 1 105 ? 4.244 -0.226 -1.111 1.00 96.06 105 LEU A CA 1
ATOM 796 C C . LEU A 1 105 ? 4.030 0.911 -2.101 1.00 96.06 105 LEU A C 1
ATOM 798 O O . LEU A 1 105 ? 4.857 1.817 -2.191 1.00 96.06 105 LEU A O 1
ATOM 802 N N . ILE A 1 106 ? 2.885 0.874 -2.777 1.00 95.12 106 ILE A N 1
ATOM 803 C CA . ILE A 1 106 ? 2.475 1.873 -3.754 1.00 95.12 106 ILE A CA 1
ATOM 804 C C . ILE A 1 106 ? 1.089 2.389 -3.376 1.00 95.12 106 ILE A C 1
ATOM 806 O O . ILE A 1 106 ? 0.183 1.612 -3.092 1.00 95.12 106 ILE A O 1
ATOM 810 N N . PHE A 1 107 ? 0.921 3.704 -3.399 1.00 93.62 107 PHE A N 1
ATOM 811 C CA . PHE A 1 107 ? -0.355 4.403 -3.336 1.00 93.62 107 PHE A CA 1
ATOM 812 C C . PHE A 1 107 ? -0.621 5.001 -4.719 1.00 93.62 107 PHE A C 1
ATOM 814 O O . PHE A 1 107 ? -0.189 6.125 -4.970 1.00 93.62 107 PHE A O 1
ATOM 821 N N . PRO A 1 108 ? -1.300 4.280 -5.633 1.00 89.19 108 PRO A N 1
ATOM 822 C CA . PRO A 1 108 ? -1.371 4.653 -7.051 1.00 89.19 108 PRO A CA 1
ATOM 823 C C . PRO A 1 108 ? -1.902 6.066 -7.284 1.00 89.19 108 PRO A C 1
ATOM 825 O O . PRO A 1 108 ? -1.502 6.736 -8.234 1.00 89.19 108 PRO A O 1
ATOM 828 N N . PHE A 1 109 ? -2.763 6.524 -6.375 1.00 85.62 109 PHE A N 1
ATOM 829 C CA . PHE A 1 109 ? -3.402 7.826 -6.438 1.00 85.62 109 PHE A CA 1
ATOM 830 C C . PHE A 1 109 ? -2.788 8.889 -5.515 1.00 85.62 109 PHE A C 1
ATOM 832 O O . PHE A 1 109 ? -3.370 9.946 -5.291 1.00 85.62 109 PHE A O 1
ATOM 839 N N . CYS A 1 110 ? -1.602 8.633 -4.970 1.00 87.19 110 CYS A N 1
ATOM 840 C CA . CYS A 1 110 ? -0.848 9.641 -4.241 1.00 87.19 110 CYS A CA 1
ATOM 841 C C . CYS A 1 110 ? -0.187 10.631 -5.217 1.00 87.19 110 CYS A C 1
ATOM 843 O O . CYS A 1 110 ? 0.256 10.267 -6.312 1.00 87.19 110 CYS A O 1
ATOM 845 N N . ALA A 1 111 ? -0.097 11.899 -4.816 1.00 83.75 111 ALA A N 1
ATOM 846 C CA . ALA A 1 111 ? 0.603 12.921 -5.588 1.00 83.75 111 ALA A CA 1
ATOM 847 C C . ALA A 1 111 ? 2.135 12.727 -5.573 1.00 83.75 111 ALA A C 1
ATOM 849 O O . ALA A 1 111 ? 2.802 13.092 -6.538 1.00 83.75 111 ALA A O 1
ATOM 850 N N . GLU A 1 112 ? 2.685 12.114 -4.520 1.00 87.19 112 GLU A N 1
ATOM 851 C CA . GLU A 1 112 ? 4.128 11.898 -4.325 1.00 87.19 112 GLU A CA 1
ATOM 852 C C . GLU A 1 112 ? 4.671 10.816 -5.274 1.00 87.19 112 GLU A C 1
ATOM 854 O O . GLU A 1 112 ? 4.255 9.654 -5.203 1.00 87.19 112 GLU A O 1
ATOM 859 N N . ALA A 1 113 ? 5.622 11.182 -6.142 1.00 86.31 113 ALA A N 1
ATOM 860 C CA . ALA A 1 113 ? 6.220 10.294 -7.148 1.00 86.31 113 ALA A CA 1
ATOM 861 C C . ALA A 1 113 ? 6.920 9.071 -6.529 1.00 86.31 113 ALA A C 1
ATOM 863 O O . ALA A 1 113 ? 6.893 7.971 -7.087 1.00 86.31 113 ALA A O 1
ATOM 864 N N . GLU A 1 114 ? 7.496 9.236 -5.338 1.00 89.62 114 GLU A N 1
ATOM 865 C CA . GLU A 1 114 ? 8.178 8.175 -4.597 1.00 89.62 114 GLU A CA 1
ATOM 866 C C . GLU A 1 114 ? 7.220 7.084 -4.110 1.00 89.62 114 GLU A C 1
ATOM 868 O O . GLU A 1 114 ? 7.642 5.952 -3.858 1.00 89.62 114 GLU A O 1
ATOM 873 N N . LEU A 1 115 ? 5.937 7.419 -3.946 1.00 91.56 115 LEU A N 1
ATOM 874 C CA . LEU A 1 115 ? 4.937 6.547 -3.332 1.00 91.56 115 LEU A CA 1
ATOM 875 C C . LEU A 1 115 ? 3.890 6.069 -4.330 1.00 91.56 115 LEU A C 1
ATOM 877 O O . LEU A 1 115 ? 3.225 5.075 -4.067 1.00 91.56 115 LEU A O 1
ATOM 881 N N . ASN A 1 116 ? 3.736 6.735 -5.469 1.00 89.81 116 ASN A N 1
ATOM 882 C CA . ASN A 1 116 ? 2.662 6.449 -6.416 1.00 89.81 116 ASN A CA 1
ATOM 883 C C . ASN A 1 116 ? 3.028 5.490 -7.552 1.00 89.81 116 ASN A C 1
ATOM 885 O O . ASN A 1 116 ? 2.171 5.183 -8.375 1.00 89.81 116 ASN A O 1
ATOM 889 N N . GLY A 1 117 ? 4.267 4.991 -7.576 1.00 89.12 117 GLY A N 1
ATOM 890 C CA . GLY A 1 117 ? 4.748 4.042 -8.581 1.00 89.12 117 GLY A CA 1
ATOM 891 C C . GLY A 1 117 ? 5.157 4.680 -9.912 1.00 89.12 117 GLY A C 1
ATOM 892 O O . GLY A 1 117 ? 5.276 3.965 -10.903 1.00 89.12 117 GLY A O 1
ATOM 893 N N . GLU A 1 118 ? 5.367 5.999 -9.940 1.00 86.38 118 GLU A N 1
ATOM 894 C CA . GLU A 1 118 ? 5.977 6.725 -11.062 1.00 86.38 118 GLU A CA 1
ATOM 895 C C . GLU A 1 118 ? 7.457 6.387 -11.239 1.00 86.38 118 GLU A C 1
ATOM 897 O O . GLU A 1 118 ? 7.929 6.234 -12.360 1.00 86.38 118 GLU A O 1
ATOM 902 N N . ILE A 1 119 ? 8.183 6.206 -10.137 1.00 87.69 119 ILE A N 1
ATOM 903 C CA . ILE A 1 119 ? 9.569 5.746 -10.186 1.00 87.69 119 ILE A CA 1
ATOM 904 C C . ILE A 1 119 ? 9.566 4.223 -10.368 1.00 87.69 119 ILE A C 1
ATOM 906 O O . ILE A 1 119 ? 8.982 3.495 -9.559 1.00 87.69 119 ILE A O 1
ATOM 910 N N . GLU A 1 120 ? 10.235 3.738 -11.413 1.00 85.88 120 GLU A N 1
ATOM 911 C CA . GLU A 1 120 ? 10.383 2.304 -11.694 1.00 85.88 120 GLU A CA 1
ATOM 912 C C . GLU A 1 120 ? 11.285 1.619 -10.657 1.00 85.88 120 GLU A C 1
ATOM 914 O O . GLU A 1 120 ? 10.946 0.576 -10.095 1.00 85.88 120 GLU A O 1
ATOM 919 N N . THR A 1 121 ? 12.400 2.266 -10.316 1.00 89.00 121 THR A N 1
ATOM 920 C CA . THR A 1 121 ? 13.408 1.767 -9.374 1.00 89.00 121 THR A CA 1
ATOM 921 C C . THR A 1 121 ? 13.591 2.700 -8.169 1.00 89.00 121 THR A C 1
ATOM 923 O O . THR A 1 121 ? 14.660 3.274 -7.975 1.00 89.00 121 THR A O 1
ATOM 926 N N . PRO A 1 122 ? 12.579 2.867 -7.291 1.00 91.06 122 PRO A N 1
ATOM 927 C CA . PRO A 1 122 ? 12.723 3.724 -6.121 1.00 91.06 122 PRO A CA 1
ATOM 928 C C . PRO A 1 122 ? 13.815 3.228 -5.185 1.00 91.06 122 PRO A C 1
ATOM 930 O O . PRO A 1 122 ? 14.054 2.022 -5.061 1.00 91.06 122 PRO A O 1
ATOM 933 N N . GLN A 1 123 ? 14.443 4.173 -4.497 1.00 91.00 123 GLN A N 1
ATOM 934 C CA . GLN A 1 123 ? 15.528 3.906 -3.569 1.00 91.00 123 GLN A CA 1
ATOM 935 C C . GLN A 1 123 ? 15.045 3.047 -2.392 1.00 91.00 123 GLN A C 1
ATOM 937 O O . GLN A 1 123 ? 13.988 3.296 -1.806 1.00 91.00 123 GLN A O 1
ATOM 942 N N . ARG A 1 124 ? 15.824 2.014 -2.049 1.00 91.19 124 ARG A N 1
ATOM 943 C CA . ARG A 1 124 ? 15.629 1.256 -0.807 1.00 91.19 124 ARG A CA 1
ATOM 944 C C . ARG A 1 124 ? 16.057 2.111 0.376 1.00 91.19 124 ARG A C 1
ATOM 946 O O . ARG A 1 124 ? 16.982 2.911 0.265 1.00 91.19 124 ARG A O 1
ATOM 953 N N . ARG A 1 125 ? 15.400 1.931 1.513 1.00 88.25 125 ARG A N 1
ATOM 954 C CA . ARG A 1 125 ? 15.699 2.694 2.724 1.00 88.25 125 ARG A CA 1
ATOM 955 C C . ARG A 1 125 ? 16.597 1.871 3.632 1.00 88.25 125 ARG A C 1
ATOM 957 O O . ARG A 1 125 ? 16.295 0.706 3.892 1.00 88.25 125 ARG A O 1
ATOM 964 N N . SER A 1 126 ? 17.699 2.469 4.074 1.00 84.12 126 SER A N 1
ATOM 965 C CA . SER A 1 126 ? 18.639 1.797 4.964 1.00 84.12 126 SER A CA 1
ATOM 966 C C . SER A 1 126 ? 18.046 1.645 6.373 1.00 84.12 126 SER A C 1
ATOM 968 O O . SER A 1 126 ? 17.135 2.399 6.739 1.00 84.12 126 SER A O 1
ATOM 970 N N . PRO A 1 127 ? 18.530 0.680 7.174 1.00 77.44 127 PRO A N 1
ATOM 971 C CA . PRO A 1 127 ? 18.099 0.519 8.560 1.00 77.44 127 PRO A CA 1
ATOM 972 C C . PRO A 1 127 ? 18.279 1.790 9.396 1.00 77.44 127 PRO A C 1
ATOM 974 O O . PRO A 1 127 ? 17.407 2.108 10.199 1.00 77.44 127 PRO A O 1
ATOM 977 N N . GLU A 1 128 ? 19.359 2.541 9.171 1.00 79.00 128 GLU A N 1
ATOM 978 C CA . GLU A 1 128 ? 19.654 3.794 9.875 1.00 79.00 128 GLU A CA 1
ATOM 979 C C . GLU A 1 128 ? 18.615 4.866 9.531 1.00 79.00 128 GLU A C 1
ATOM 981 O O . GLU A 1 128 ? 18.019 5.462 10.422 1.00 79.00 128 GLU A O 1
ATOM 986 N N . ALA A 1 129 ? 18.303 5.034 8.240 1.00 77.69 129 ALA A N 1
ATOM 987 C CA . ALA A 1 129 ? 17.277 5.974 7.795 1.00 77.69 129 ALA A CA 1
ATOM 988 C C . ALA A 1 129 ? 15.878 5.606 8.321 1.00 77.69 129 ALA A C 1
ATOM 990 O O . ALA A 1 129 ? 15.064 6.485 8.606 1.00 77.69 129 ALA A O 1
ATOM 991 N N . LEU A 1 130 ? 15.583 4.306 8.458 1.00 76.12 130 LEU A N 1
ATOM 992 C CA . LEU A 1 130 ? 14.353 3.854 9.108 1.00 76.12 130 LEU A CA 1
ATOM 993 C C . LEU A 1 130 ? 14.358 4.188 10.599 1.00 76.12 130 LEU A C 1
ATOM 995 O O . LEU A 1 130 ? 13.342 4.666 11.094 1.00 76.12 130 LEU A O 1
ATOM 999 N N . ALA A 1 131 ? 15.461 3.935 11.304 1.00 72.62 131 ALA A N 1
ATOM 1000 C CA . ALA A 1 131 ? 15.585 4.215 12.731 1.00 72.62 131 ALA A CA 1
ATOM 1001 C C . ALA A 1 131 ? 15.389 5.710 13.028 1.00 72.62 131 ALA A C 1
ATOM 1003 O O . ALA A 1 131 ? 14.599 6.057 13.908 1.00 72.62 131 ALA A O 1
ATOM 1004 N N . ASP A 1 132 ? 16.000 6.584 12.226 1.00 76.00 132 ASP A N 1
ATOM 1005 C CA . ASP A 1 132 ? 15.842 8.037 12.337 1.00 76.00 132 A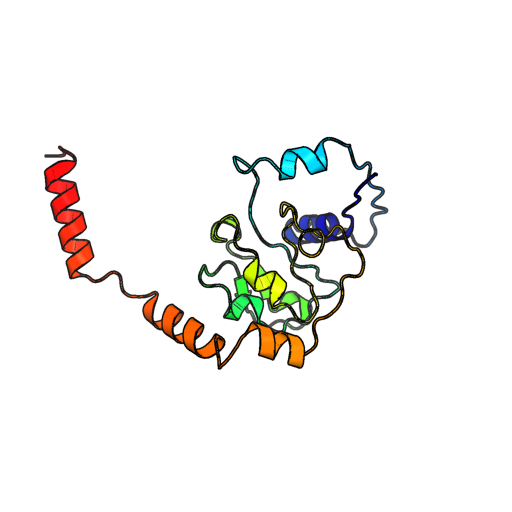SP A CA 1
ATOM 1006 C C . ASP A 1 132 ? 14.390 8.479 12.101 1.00 76.00 132 ASP A C 1
ATOM 1008 O O . ASP A 1 132 ? 13.845 9.284 12.856 1.00 76.00 132 ASP A O 1
ATOM 1012 N N . ALA A 1 133 ? 13.724 7.919 11.084 1.00 70.94 133 ALA A N 1
ATOM 1013 C CA . ALA A 1 133 ? 12.325 8.233 10.779 1.00 70.94 133 ALA A CA 1
AT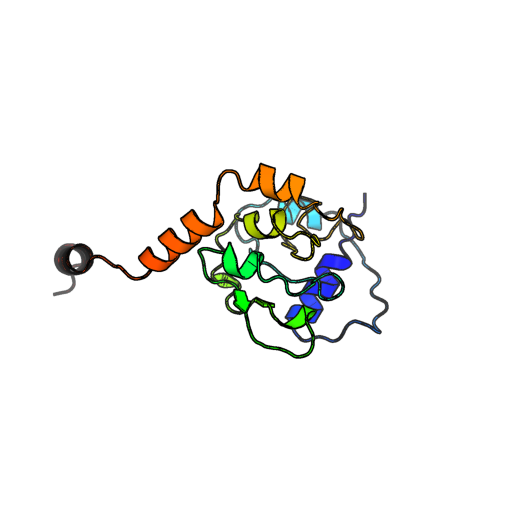OM 1014 C C . ALA A 1 133 ? 11.339 7.719 11.844 1.00 70.94 133 ALA A C 1
ATOM 1016 O O . ALA A 1 133 ? 10.230 8.242 11.983 1.00 70.94 133 ALA A O 1
ATOM 1017 N N . LEU A 1 134 ? 11.720 6.664 12.560 1.00 66.75 134 LEU A N 1
ATOM 1018 C CA . LEU A 1 134 ? 10.906 5.997 13.565 1.00 66.75 134 LEU A CA 1
ATOM 1019 C C . LEU A 1 134 ? 11.070 6.648 14.956 1.00 66.75 134 LEU A C 1
ATOM 1021 O O . LEU A 1 134 ? 10.107 6.683 15.725 1.00 66.75 134 LEU A O 1
ATOM 1025 N N . GLY A 1 135 ? 12.226 7.240 15.264 1.00 68.12 135 GLY A N 1
ATOM 1026 C CA . GLY A 1 135 ? 12.522 7.777 16.595 1.00 68.12 135 GLY A CA 1
ATOM 1027 C C . GLY A 1 135 ? 12.628 6.670 17.656 1.00 68.12 135 GLY A C 1
ATOM 1028 O O . GLY A 1 135 ? 12.737 5.487 17.330 1.00 68.12 135 GLY A O 1
ATOM 1029 N N . ASN A 1 136 ? 12.589 7.029 18.946 1.00 60.28 136 ASN A N 1
ATOM 1030 C CA . ASN A 1 136 ? 12.707 6.057 20.043 1.00 60.28 136 ASN A CA 1
ATOM 1031 C C . ASN A 1 136 ? 11.456 5.158 20.144 1.00 60.28 136 ASN A C 1
ATOM 1033 O O . ASN A 1 136 ? 10.507 5.458 20.866 1.00 60.28 136 ASN A O 1
ATOM 1037 N N . ASP A 1 137 ? 11.499 4.038 19.422 1.00 70.12 137 ASP A N 1
ATOM 1038 C CA . ASP A 1 137 ? 10.587 2.887 19.469 1.00 70.12 137 ASP A CA 1
ATOM 1039 C C . ASP A 1 137 ? 9.093 3.176 19.172 1.00 70.12 137 ASP A C 1
ATOM 1041 O O . ASP A 1 137 ? 8.204 2.992 20.014 1.00 70.12 137 ASP A O 1
ATOM 1045 N N . PRO A 1 138 ? 8.755 3.594 17.941 1.00 67.44 138 PRO A N 1
ATOM 1046 C CA . PRO A 1 138 ? 7.368 3.823 17.532 1.00 67.44 138 PRO A CA 1
ATOM 1047 C C . PRO A 1 138 ? 6.580 2.523 17.383 1.00 67.44 138 PRO A C 1
ATOM 1049 O O . PRO A 1 138 ? 5.353 2.550 17.449 1.00 67.44 138 PRO A O 1
ATOM 1052 N N . MET A 1 139 ? 7.252 1.384 17.201 1.00 71.50 139 MET A N 1
ATOM 1053 C CA . MET A 1 139 ? 6.590 0.087 17.127 1.00 71.50 139 MET A CA 1
ATOM 1054 C C . MET A 1 139 ? 5.956 -0.281 18.462 1.00 71.50 139 MET A C 1
ATOM 1056 O O . MET A 1 139 ? 4.806 -0.723 18.475 1.00 71.50 139 MET A O 1
ATOM 1060 N N . ARG A 1 140 ? 6.624 0.015 19.583 1.00 74.38 140 ARG A N 1
ATOM 1061 C CA . ARG A 1 140 ? 6.024 -0.078 20.917 1.00 74.38 140 ARG A CA 1
ATOM 1062 C C . ARG A 1 140 ? 4.813 0.841 21.074 1.00 74.38 140 ARG A C 1
ATOM 1064 O O . ARG A 1 140 ? 3.750 0.375 21.473 1.00 74.38 140 ARG A O 1
ATOM 1071 N N . VAL A 1 141 ? 4.917 2.112 20.676 1.00 70.81 141 VAL A N 1
ATOM 1072 C CA . VAL A 1 141 ? 3.793 3.072 20.751 1.00 70.81 141 VAL A CA 1
ATOM 1073 C C . VAL A 1 141 ? 2.591 2.606 19.920 1.00 70.81 141 VAL A C 1
ATOM 1075 O O . VAL A 1 141 ? 1.437 2.740 20.334 1.00 70.81 141 VAL A O 1
ATOM 1078 N N . LEU A 1 142 ? 2.829 2.052 18.732 1.00 71.31 142 LEU A N 1
ATOM 1079 C CA . LEU A 1 142 ? 1.767 1.541 17.866 1.00 71.31 142 LEU A CA 1
ATOM 1080 C C . LEU A 1 142 ? 1.173 0.237 18.400 1.00 71.31 142 LEU A C 1
ATOM 1082 O O . LEU A 1 142 ? -0.047 0.076 18.348 1.00 71.31 142 LEU A O 1
ATOM 1086 N N . ALA A 1 143 ? 1.994 -0.655 18.957 1.00 74.06 143 ALA A N 1
ATOM 1087 C CA . ALA A 1 143 ? 1.533 -1.856 19.646 1.00 74.06 143 ALA A CA 1
ATOM 1088 C C . ALA A 1 14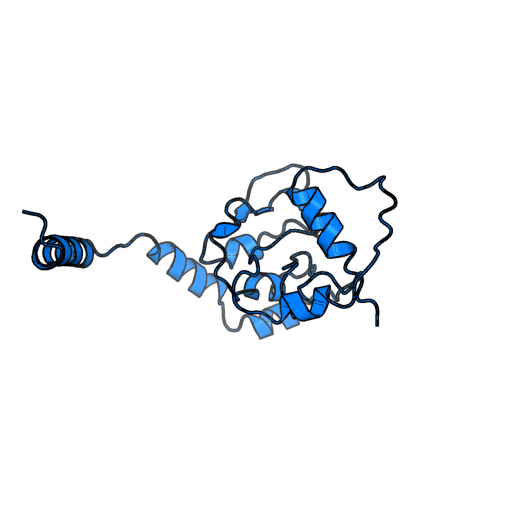3 ? 0.644 -1.502 20.850 1.00 74.06 143 ALA A C 1
ATOM 1090 O O . ALA A 1 143 ? -0.446 -2.055 20.988 1.00 74.06 143 ALA A O 1
ATOM 1091 N N . GLU A 1 144 ? 1.027 -0.506 21.652 1.00 74.12 144 GLU A N 1
ATOM 1092 C CA . GLU A 1 144 ? 0.203 0.021 22.747 1.00 74.12 144 GLU A CA 1
ATOM 1093 C C . GLU A 1 144 ? -1.130 0.590 22.244 1.00 74.12 144 GLU A C 1
ATOM 1095 O O . GLU A 1 144 ? -2.189 0.319 22.814 1.00 74.12 144 GLU A O 1
ATOM 1100 N N . ARG A 1 145 ? -1.113 1.360 21.147 1.00 69.69 145 ARG A N 1
ATOM 1101 C CA . ARG A 1 145 ? -2.342 1.885 20.524 1.00 69.69 145 ARG A CA 1
ATOM 1102 C C . ARG A 1 145 ? -3.240 0.769 19.997 1.00 69.69 145 ARG A C 1
ATOM 1104 O O . ARG A 1 145 ? -4.458 0.890 20.080 1.00 69.69 145 ARG A O 1
ATOM 1111 N N . ARG A 1 146 ? -2.663 -0.316 19.477 1.00 69.94 146 ARG A N 1
ATOM 1112 C CA . ARG A 1 146 ? -3.404 -1.500 19.016 1.00 69.94 146 ARG A CA 1
ATOM 1113 C C . ARG A 1 146 ? -4.008 -2.290 20.160 1.00 69.94 146 ARG A C 1
ATOM 1115 O O . ARG A 1 146 ? -5.169 -2.663 20.057 1.00 69.94 146 ARG A O 1
ATOM 1122 N N . ALA A 1 147 ? -3.275 -2.481 21.254 1.00 71.06 147 ALA A N 1
ATOM 1123 C CA . ALA A 1 147 ? -3.817 -3.086 22.469 1.00 71.06 147 ALA A CA 1
ATOM 1124 C C . ALA A 1 147 ? -5.007 -2.273 23.007 1.00 71.06 147 ALA A C 1
ATOM 1126 O O . ALA A 1 147 ? -6.007 -2.834 23.441 1.00 71.06 147 ALA A O 1
ATOM 1127 N N . LYS A 1 148 ? -4.947 -0.942 22.878 1.00 66.06 148 LYS A N 1
ATOM 1128 C CA . LYS A 1 148 ? -6.048 -0.025 23.215 1.00 66.06 148 LYS A CA 1
ATOM 1129 C C . LYS A 1 148 ? -7.160 0.055 22.158 1.00 66.06 148 LYS A C 1
ATOM 1131 O O . LYS A 1 148 ? -8.185 0.675 22.420 1.00 66.06 148 LYS A O 1
ATOM 1136 N N . LYS A 1 149 ? -6.994 -0.551 20.975 1.00 63.31 149 LYS A N 1
ATOM 1137 C CA . LYS A 1 149 ? -7.978 -0.509 19.874 1.00 63.31 149 LYS A CA 1
ATOM 1138 C C . LYS A 1 149 ? -9.273 -1.253 20.228 1.00 63.31 149 LYS A C 1
ATOM 1140 O O . LYS A 1 149 ? -10.310 -0.979 19.634 1.00 63.31 149 LYS A O 1
ATOM 1145 N N . GLY A 1 150 ? -9.229 -2.142 21.220 1.00 66.00 150 GLY A N 1
ATOM 1146 C CA . GLY A 1 150 ? -10.404 -2.754 21.831 1.00 66.00 150 GLY A CA 1
ATOM 1147 C C . GLY A 1 150 ? -10.806 -2.050 23.121 1.00 66.00 150 GLY A C 1
ATOM 1148 O O . GLY A 1 150 ? -10.618 -2.618 24.185 1.00 66.00 150 GLY A O 1
ATOM 1149 N N . LEU A 1 151 ? -11.334 -0.827 23.051 1.00 60.47 151 LEU A N 1
ATOM 1150 C CA . LEU A 1 151 ? -12.060 -0.234 24.177 1.00 60.47 151 LEU A CA 1
ATOM 1151 C C . LEU A 1 151 ? -12.924 0.927 23.672 1.00 60.47 151 LEU A C 1
ATOM 1153 O O . LEU A 1 151 ? -12.621 2.102 23.871 1.00 60.47 151 LEU A O 1
ATOM 1157 N N . ILE A 1 152 ? -14.037 0.599 23.011 1.00 64.81 152 ILE A N 1
ATOM 1158 C CA . ILE A 1 152 ? -15.197 1.468 23.195 1.00 64.81 152 ILE A CA 1
ATOM 1159 C C . ILE A 1 152 ? -15.442 1.448 24.704 1.00 64.81 152 ILE A C 1
ATOM 1161 O O . ILE A 1 152 ? -15.777 0.409 25.273 1.00 64.81 152 ILE A O 1
ATOM 1165 N N . ASP A 1 153 ? -15.157 2.571 25.354 1.00 74.94 153 ASP A N 1
ATOM 1166 C CA . ASP A 1 153 ? -15.479 2.769 26.756 1.00 74.94 153 ASP A CA 1
ATOM 1167 C C . ASP A 1 153 ? -16.982 2.537 26.902 1.00 74.94 153 ASP A C 1
ATOM 1169 O O . ASP A 1 153 ? -17.792 3.255 26.309 1.00 74.94 153 ASP A O 1
ATOM 1173 N N . ARG A 1 154 ? -17.335 1.479 27.634 1.00 75.44 154 ARG A N 1
ATOM 1174 C CA . ARG A 1 154 ? -18.713 1.006 27.764 1.00 75.44 154 ARG A CA 1
ATOM 1175 C C . ARG A 1 154 ? -19.629 2.135 28.231 1.00 75.44 154 ARG A C 1
ATOM 1177 O O . ARG A 1 154 ? -20.720 2.286 27.704 1.00 75.44 154 ARG A O 1
ATOM 1184 N N . GLN A 1 155 ? -19.135 2.996 29.121 1.00 82.38 155 GLN A N 1
ATOM 1185 C CA . GLN A 1 155 ? -19.893 4.136 29.626 1.00 82.38 155 GLN A CA 1
ATOM 1186 C C . GLN A 1 155 ? -20.105 5.206 28.554 1.00 82.38 155 GLN A C 1
ATOM 1188 O O . GLN A 1 155 ? -21.189 5.775 28.463 1.00 82.38 155 GLN A O 1
ATOM 1193 N N . LYS A 1 156 ? -19.100 5.464 27.707 1.00 84.31 156 LYS A N 1
ATOM 1194 C CA . LYS A 1 156 ? -19.241 6.405 26.583 1.00 84.31 156 LYS A CA 1
ATOM 1195 C C . LYS A 1 156 ? -20.178 5.874 25.506 1.00 84.31 156 LYS A C 1
ATOM 1197 O O . LYS A 1 156 ? -20.876 6.667 24.887 1.00 84.31 156 LYS A O 1
ATOM 1202 N N . PHE A 1 157 ? -20.208 4.561 25.294 1.00 82.75 157 PHE A N 1
ATOM 1203 C CA . PHE A 1 157 ? -21.167 3.929 24.392 1.00 82.75 157 PHE A CA 1
ATOM 1204 C C . PHE A 1 157 ? -22.590 4.037 24.922 1.00 82.75 157 PHE A C 1
ATOM 1206 O O . PHE A 1 157 ? -23.466 4.509 24.209 1.00 82.75 157 PHE A O 1
ATOM 1213 N N . ASP A 1 158 ? -22.797 3.676 26.187 1.00 87.25 158 ASP A N 1
ATOM 1214 C CA . ASP A 1 158 ? -24.108 3.754 26.828 1.00 87.25 158 ASP A CA 1
ATOM 1215 C C . ASP A 1 158 ? -24.622 5.202 26.860 1.00 87.25 158 ASP A C 1
ATOM 1217 O O . ASP A 1 158 ? -25.814 5.444 26.673 1.00 87.25 158 ASP A O 1
ATOM 1221 N N . GLN A 1 159 ? -23.731 6.180 27.058 1.00 88.00 159 GLN A N 1
ATOM 1222 C CA . GLN A 1 159 ? -24.079 7.597 26.975 1.00 88.00 159 GLN A CA 1
ATOM 1223 C C . GLN A 1 159 ? -24.424 8.021 25.543 1.00 88.00 159 GLN A C 1
ATOM 1225 O O . GLN A 1 159 ? -25.450 8.661 25.341 1.00 88.00 159 GLN A O 1
ATOM 1230 N N . ALA A 1 160 ? -23.630 7.621 24.546 1.00 84.56 160 ALA A N 1
ATOM 1231 C CA . ALA A 1 160 ? -23.921 7.911 23.143 1.00 84.56 160 ALA A CA 1
ATOM 1232 C C . ALA A 1 160 ? -25.248 7.283 22.680 1.00 84.56 160 ALA A C 1
ATOM 1234 O O . ALA A 1 160 ? -25.976 7.897 21.906 1.00 84.56 160 ALA A O 1
ATOM 1235 N N . GLU A 1 161 ? -25.594 6.093 23.178 1.00 85.94 161 GLU A N 1
ATOM 1236 C CA . GLU A 1 161 ? -26.870 5.432 22.889 1.00 85.94 161 GLU A CA 1
ATOM 1237 C C . GLU A 1 161 ? -28.045 6.173 23.543 1.00 85.94 161 GLU A C 1
ATOM 1239 O O . GLU A 1 161 ? -29.069 6.395 22.897 1.00 85.94 161 GLU A O 1
ATOM 1244 N N . LYS A 1 162 ? -27.889 6.632 24.794 1.00 87.50 162 LYS A N 1
ATOM 1245 C CA . LYS A 1 162 ? -28.886 7.485 25.463 1.00 87.50 162 LYS A CA 1
ATOM 1246 C C . LYS A 1 162 ? -29.097 8.790 24.709 1.00 87.50 162 LYS A C 1
ATOM 1248 O O . LYS A 1 162 ? -30.242 9.139 24.445 1.00 87.50 162 LYS A O 1
ATOM 1253 N N . ASP A 1 163 ? -28.021 9.467 24.325 1.00 87.19 163 ASP A N 1
ATOM 1254 C CA . ASP A 1 163 ? -28.086 10.722 23.575 1.00 87.19 163 ASP A CA 1
ATOM 1255 C C . ASP A 1 163 ? -28.724 10.496 22.194 1.00 87.19 163 ASP A C 1
ATOM 1257 O O . ASP A 1 163 ? -29.559 11.289 21.757 1.00 87.19 163 ASP A O 1
ATOM 1261 N N . ARG A 1 164 ? -28.413 9.373 21.526 1.00 83.94 164 ARG A N 1
ATOM 1262 C CA . ARG A 1 164 ? -29.068 8.964 20.276 1.00 83.94 164 ARG A CA 1
ATOM 1263 C C . ARG A 1 164 ? -30.571 8.813 20.479 1.00 83.94 164 ARG A C 1
ATOM 1265 O O . ARG A 1 164 ? -31.328 9.368 19.691 1.00 83.94 164 ARG A O 1
ATOM 1272 N N . ILE A 1 165 ? -31.019 8.104 21.512 1.00 86.31 165 ILE A N 1
ATOM 1273 C CA . ILE A 1 165 ? -32.451 7.927 21.807 1.00 86.31 165 ILE A CA 1
ATOM 1274 C C . ILE A 1 165 ? -33.110 9.281 22.113 1.00 86.31 165 ILE A C 1
ATOM 1276 O O . ILE A 1 165 ? -34.168 9.584 21.571 1.00 86.31 165 ILE A O 1
ATOM 1280 N N . LEU A 1 166 ? -32.460 10.128 22.914 1.00 84.62 166 LEU A N 1
ATOM 1281 C CA . LEU A 1 166 ? -33.007 11.415 23.349 1.00 84.62 166 LEU A CA 1
ATOM 1282 C C . LEU A 1 166 ? -33.129 12.438 22.206 1.00 84.62 166 LEU A C 1
ATOM 1284 O O . LEU A 1 166 ? -34.049 13.255 22.209 1.00 84.62 166 LEU A O 1
ATOM 1288 N N . HIS A 1 167 ? -32.213 12.401 21.233 1.00 83.19 167 HIS A N 1
ATOM 1289 C CA . HIS A 1 167 ? -32.098 13.423 20.186 1.00 83.19 167 HIS A CA 1
ATOM 1290 C C . HIS A 1 167 ? -32.462 12.952 18.771 1.00 83.19 167 HIS A C 1
ATOM 1292 O O . HIS A 1 167 ? -32.615 13.794 17.888 1.00 83.19 167 HIS A O 1
ATOM 1298 N N . SER A 1 168 ? -32.628 11.648 18.520 1.00 74.25 168 SER A N 1
ATOM 1299 C CA . SER A 1 168 ? -33.029 11.144 17.190 1.00 74.25 168 SER A CA 1
ATOM 1300 C C . SER A 1 168 ? -34.538 11.177 16.934 1.00 74.25 168 SER A C 1
ATOM 1302 O O . SER A 1 168 ? -34.962 10.899 15.815 1.00 74.25 168 SER A O 1
ATOM 1304 N N . GLY A 1 169 ? -35.352 11.532 17.935 1.00 60.38 169 GLY A N 1
ATOM 1305 C CA . GLY A 1 169 ? -36.807 11.648 17.784 1.00 60.38 169 GLY A CA 1
ATOM 1306 C C . GLY A 1 169 ? -37.525 10.321 17.514 1.00 60.38 169 GLY A C 1
ATOM 1307 O O . GLY A 1 169 ? -38.696 10.337 17.146 1.00 60.38 169 GLY A O 1
ATOM 1308 N N . VAL A 1 170 ? -36.844 9.183 17.686 1.00 58.34 170 VAL A N 1
ATOM 1309 C CA . VAL A 1 170 ? -37.440 7.849 17.568 1.00 58.34 170 VAL A CA 1
ATOM 1310 C C . VAL A 1 170 ? -37.954 7.433 18.948 1.00 58.34 170 VAL A C 1
ATOM 1312 O O . VAL A 1 170 ? -37.185 6.950 19.779 1.00 58.34 170 VAL A O 1
ATOM 1315 N N . LEU A 1 171 ? -39.246 7.675 19.183 1.00 52.75 171 LEU A N 1
ATOM 1316 C CA . LEU A 1 171 ? -40.062 6.979 20.184 1.00 52.75 171 LEU A CA 1
ATOM 1317 C C . LEU A 1 171 ? -40.809 5.829 19.506 1.00 52.75 171 LEU A C 1
ATOM 1319 O O . LEU A 1 171 ? -41.299 6.048 18.374 1.00 52.75 171 LEU A O 1
#

Secondary structure (DSSP, 8-state):
-----HHHHHHHHHHTT---SS--------THHHHHTT--SS-----EE-TTT-----HHHHH-TT--EEE---SSGGGSEEES-GGGSPTT--HHHHT-TT--EE-TT-S-HHHHT--SSPPPPPHHHHHHHH-S-HHHHHHHHHHTTS---HHHHHHHHHHHHHHS---

pLDDT: mean 81.58, std 12.33, range [38.97, 96.06]